Protein AF-X1FBV3-F1 (afdb_monomer)

Solvent-accessible surface area (backbone atoms only — not comparable to full-atom values): 6145 Å² total; per-residue (Å²): 111,69,70,59,51,52,53,52,50,52,49,52,60,64,45,45,65,58,47,49,44,56,64,50,51,47,46,50,50,56,68,66,55,77,53,103,41,75,65,45,53,52,48,51,52,45,51,52,27,36,48,49,34,66,75,54,71,84,72,79,75,61,78,66,41,61,50,29,55,56,13,52,54,52,49,52,51,52,51,50,51,53,54,48,53,56,50,46,56,52,51,51,51,50,51,54,50,50,46,44,50,40,41,77,69,62,57,80,56,132

Radius of gyration: 21.62 Å; Cα contacts (8 Å, |Δi|>4): 42; chains: 1; bounding box: 55×29×58 Å

Structure (mmCIF, N/CA/C/O backbone):
data_AF-X1FBV3-F1
#
_entry.id   AF-X1FBV3-F1
#
loop_
_atom_site.group_PDB
_atom_site.id
_atom_site.type_symbol
_atom_site.label_atom_id
_atom_site.label_alt_id
_atom_site.label_comp_id
_atom_site.label_asym_id
_atom_site.label_entity_id
_atom_site.label_seq_id
_atom_site.pdbx_PDB_ins_code
_atom_site.Cartn_x
_atom_site.Cartn_y
_atom_site.Cartn_z
_atom_site.occupancy
_atom_site.B_iso_or_equiv
_atom_site.auth_seq_id
_atom_site.auth_comp_id
_atom_site.auth_asym_id
_atom_site.auth_atom_id
_atom_site.pdbx_PDB_model_num
ATOM 1 N N . ARG A 1 1 ? 29.306 -12.106 0.636 1.00 75.19 1 ARG A N 1
ATOM 2 C CA . ARG A 1 1 ? 28.400 -12.016 1.814 1.00 75.19 1 ARG A CA 1
ATOM 3 C C . ARG A 1 1 ? 28.328 -10.590 2.372 1.00 75.19 1 ARG A C 1
ATOM 5 O O . ARG A 1 1 ? 27.243 -10.035 2.365 1.00 75.19 1 ARG A O 1
ATOM 12 N N . ILE A 1 2 ? 29.453 -9.968 2.745 1.00 89.44 2 ILE A N 1
ATOM 13 C CA . ILE A 1 2 ? 29.523 -8.576 3.250 1.00 89.44 2 ILE A CA 1
ATOM 14 C C . ILE A 1 2 ? 28.933 -7.513 2.291 1.00 89.44 2 ILE A C 1
ATOM 16 O O . ILE A 1 2 ? 28.123 -6.716 2.754 1.00 89.44 2 ILE A O 1
ATOM 20 N N . PRO A 1 3 ? 29.223 -7.507 0.971 1.00 88.62 3 PRO A N 1
ATOM 21 C CA . PRO A 1 3 ? 28.668 -6.476 0.083 1.00 88.62 3 PRO A CA 1
ATOM 22 C C . PRO A 1 3 ? 27.142 -6.559 -0.058 1.00 88.62 3 PRO A C 1
ATOM 24 O O . PRO A 1 3 ? 26.469 -5.538 -0.090 1.00 88.62 3 PRO A O 1
ATOM 27 N N . ILE A 1 4 ? 26.573 -7.769 -0.051 1.00 89.56 4 ILE A N 1
ATOM 28 C CA . ILE A 1 4 ? 25.115 -7.962 -0.079 1.00 89.56 4 ILE A CA 1
ATOM 29 C C . ILE A 1 4 ? 24.492 -7.472 1.234 1.00 89.56 4 ILE A C 1
ATOM 31 O O . ILE A 1 4 ? 23.474 -6.791 1.204 1.00 89.56 4 ILE A O 1
ATOM 35 N N . ALA A 1 5 ? 25.121 -7.756 2.380 1.00 88.75 5 ALA A N 1
ATOM 36 C CA . ALA A 1 5 ? 24.653 -7.268 3.677 1.00 88.75 5 ALA A CA 1
ATOM 37 C C . ALA A 1 5 ? 24.673 -5.730 3.764 1.00 88.75 5 ALA A C 1
ATOM 39 O O . ALA A 1 5 ? 23.737 -5.143 4.299 1.00 88.75 5 ALA A O 1
ATOM 40 N N . PHE A 1 6 ? 25.686 -5.075 3.190 1.00 91.44 6 PHE A N 1
ATOM 41 C CA . PHE A 1 6 ? 25.767 -3.613 3.141 1.00 91.44 6 PHE A CA 1
ATOM 42 C C . PHE A 1 6 ? 24.681 -2.993 2.247 1.00 91.44 6 PHE A C 1
ATOM 44 O O . PHE A 1 6 ? 24.033 -2.021 2.635 1.00 91.44 6 PHE A O 1
ATOM 51 N N . VAL A 1 7 ? 24.424 -3.580 1.074 1.00 91.94 7 VAL A N 1
ATOM 52 C CA . VAL A 1 7 ? 23.371 -3.106 0.159 1.00 91.94 7 VAL A CA 1
ATOM 53 C C . VAL A 1 7 ? 21.980 -3.314 0.762 1.00 91.94 7 VAL A C 1
ATOM 55 O O . VAL A 1 7 ? 21.170 -2.392 0.775 1.00 91.94 7 VAL A O 1
ATOM 58 N N . VAL A 1 8 ? 21.705 -4.490 1.329 1.00 89.88 8 VAL A N 1
ATOM 59 C CA . VAL A 1 8 ? 20.408 -4.777 1.962 1.00 89.88 8 VAL A CA 1
ATOM 60 C C . VAL A 1 8 ? 20.212 -3.933 3.224 1.00 89.88 8 VAL A C 1
ATOM 62 O O . VAL A 1 8 ? 19.130 -3.390 3.422 1.00 89.88 8 VAL A O 1
ATOM 65 N N . GLY A 1 9 ? 21.251 -3.770 4.050 1.00 91.31 9 GLY A N 1
ATOM 66 C CA . GLY A 1 9 ? 21.197 -2.951 5.263 1.00 91.31 9 GLY A CA 1
ATOM 67 C C . GLY A 1 9 ? 20.982 -1.464 4.977 1.00 91.31 9 GLY A C 1
ATOM 68 O O . GLY A 1 9 ? 20.143 -0.834 5.618 1.00 91.31 9 GLY A O 1
ATOM 69 N N . SER A 1 10 ? 21.677 -0.910 3.979 1.00 90.75 10 SER A N 1
ATOM 70 C CA . SER A 1 10 ? 21.494 0.491 3.571 1.00 90.75 10 SER A CA 1
ATOM 71 C C . SER A 1 10 ? 20.118 0.737 2.946 1.00 90.75 10 SER A C 1
ATOM 73 O O . SER A 1 10 ? 19.473 1.733 3.275 1.00 90.75 10 SER A O 1
ATOM 75 N N . TYR A 1 11 ? 19.620 -0.193 2.124 1.00 90.19 11 TYR A N 1
ATOM 76 C CA . TYR A 1 11 ? 18.270 -0.113 1.564 1.00 90.19 11 TYR A CA 1
ATOM 77 C C . TYR A 1 11 ? 17.189 -0.217 2.645 1.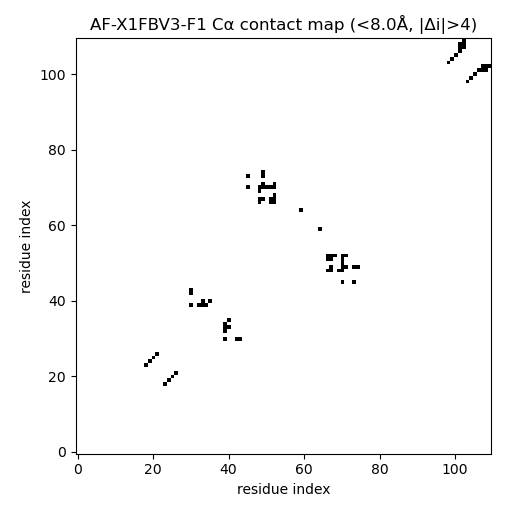00 90.19 11 TYR A C 1
ATOM 79 O O . TYR A 1 11 ? 16.279 0.610 2.686 1.00 90.19 11 TYR A O 1
ATOM 87 N N . ALA A 1 12 ? 17.311 -1.184 3.560 1.00 86.94 12 ALA A N 1
ATOM 88 C CA . ALA A 1 12 ? 16.391 -1.334 4.682 1.00 86.94 12 ALA A CA 1
ATOM 89 C C . ALA A 1 12 ? 16.359 -0.057 5.537 1.00 86.94 12 ALA A C 1
ATOM 91 O O . ALA A 1 12 ? 15.277 0.468 5.790 1.00 86.94 12 ALA A O 1
ATOM 92 N N . GLY A 1 13 ? 17.524 0.505 5.881 1.00 87.94 13 GLY A N 1
ATOM 93 C CA . GLY A 1 13 ? 17.632 1.763 6.624 1.00 87.94 13 GLY A CA 1
ATOM 94 C C . GLY A 1 13 ? 16.962 2.947 5.918 1.00 87.94 13 GLY A C 1
ATOM 95 O O . GLY A 1 13 ? 16.155 3.647 6.528 1.00 87.94 13 GLY A O 1
ATOM 96 N N . MET A 1 14 ? 17.228 3.137 4.621 1.00 91.56 14 MET A N 1
ATOM 97 C CA . MET A 1 14 ? 16.596 4.201 3.828 1.00 91.56 14 MET A CA 1
ATOM 98 C C . MET A 1 14 ? 15.087 4.009 3.652 1.00 91.56 14 MET A C 1
ATOM 100 O O . MET A 1 14 ? 14.363 4.993 3.549 1.00 91.56 14 MET A O 1
ATOM 104 N N . SER A 1 15 ? 14.599 2.768 3.629 1.00 89.81 15 SER A N 1
ATOM 105 C CA . SER A 1 15 ? 13.177 2.477 3.417 1.00 89.81 15 SER A CA 1
ATOM 106 C C . SER A 1 15 ? 12.297 2.741 4.641 1.00 89.81 15 SER A C 1
ATOM 108 O O . SER A 1 15 ? 11.090 2.923 4.479 1.00 89.81 15 SER A O 1
ATOM 110 N N . ILE A 1 16 ? 12.871 2.805 5.850 1.00 88.62 16 ILE A N 1
ATOM 111 C CA . ILE A 1 16 ? 12.112 2.954 7.100 1.00 88.62 16 ILE A CA 1
ATOM 112 C C . ILE A 1 16 ? 11.367 4.293 7.128 1.00 88.62 16 ILE A C 1
ATOM 114 O O . ILE A 1 16 ? 10.139 4.287 7.127 1.00 88.62 16 ILE A O 1
ATOM 118 N N . SER A 1 17 ? 12.059 5.437 7.092 1.00 90.06 17 SER A N 1
ATOM 119 C CA . SER A 1 17 ? 11.392 6.748 7.209 1.00 90.06 17 SER A CA 1
ATOM 120 C C . SER A 1 17 ? 10.301 6.985 6.152 1.00 90.06 17 SER A C 1
ATOM 122 O O . SER A 1 17 ? 9.190 7.358 6.535 1.00 90.06 17 SER A O 1
ATOM 124 N N . PRO A 1 18 ? 10.533 6.703 4.854 1.00 89.19 18 PRO A N 1
ATOM 125 C CA . PRO A 1 18 ? 9.494 6.816 3.835 1.00 89.19 18 PRO A CA 1
ATOM 126 C C . PRO A 1 18 ? 8.319 5.867 4.078 1.00 89.19 18 PRO A C 1
ATOM 128 O O . PRO A 1 18 ? 7.173 6.263 3.891 1.00 89.19 18 PRO A O 1
ATOM 131 N N . SER A 1 19 ? 8.573 4.634 4.532 1.00 88.25 19 SER A N 1
ATOM 132 C CA . SER A 1 19 ? 7.503 3.670 4.818 1.00 88.25 19 SER A CA 1
ATOM 133 C C . SER A 1 19 ? 6.658 4.096 6.014 1.00 88.25 19 SER A C 1
ATOM 135 O O . SER A 1 19 ? 5.441 3.950 5.977 1.00 88.25 19 SER A O 1
ATOM 137 N N . PHE A 1 20 ? 7.272 4.642 7.064 1.00 87.56 20 PHE A N 1
ATOM 138 C CA . PHE A 1 20 ? 6.543 5.197 8.206 1.00 87.56 20 PHE A CA 1
ATOM 139 C C . PHE A 1 20 ? 5.693 6.400 7.783 1.00 87.56 20 PHE A C 1
ATOM 141 O O . PHE A 1 20 ? 4.512 6.476 8.126 1.00 87.56 20 PHE A O 1
ATOM 148 N N . GLN A 1 21 ? 6.261 7.310 6.991 1.00 89.94 21 GLN A N 1
ATOM 149 C CA . GLN A 1 21 ? 5.537 8.471 6.480 1.00 89.94 21 GLN A CA 1
ATOM 150 C C . GLN A 1 21 ? 4.363 8.074 5.580 1.00 89.94 21 GLN A C 1
ATOM 152 O O . GLN A 1 21 ? 3.241 8.525 5.805 1.00 89.94 21 GLN A O 1
ATOM 157 N N . ALA A 1 22 ? 4.590 7.187 4.614 1.00 87.00 22 ALA A N 1
ATOM 158 C CA . ALA A 1 22 ? 3.565 6.775 3.663 1.00 87.00 22 ALA A CA 1
ATOM 159 C C . ALA A 1 22 ? 2.479 5.895 4.300 1.00 87.00 22 ALA A C 1
ATOM 161 O O . ALA A 1 22 ? 1.294 6.099 4.047 1.00 87.00 22 ALA A O 1
ATOM 162 N N . ASN A 1 23 ? 2.856 4.923 5.136 1.00 88.31 23 ASN A N 1
ATOM 163 C CA . ASN A 1 23 ? 1.898 3.941 5.648 1.00 88.31 23 ASN A CA 1
ATOM 164 C C . ASN A 1 23 ? 1.189 4.389 6.927 1.00 88.31 23 ASN A C 1
ATOM 166 O O . ASN A 1 23 ? 0.056 3.978 7.148 1.00 88.31 23 ASN A O 1
ATOM 170 N N . ILE A 1 24 ? 1.828 5.198 7.780 1.00 86.88 24 ILE A N 1
ATOM 171 C CA . ILE A 1 24 ? 1.232 5.624 9.055 1.00 86.88 24 ILE A CA 1
ATOM 172 C C . ILE A 1 24 ? 0.725 7.056 8.947 1.00 86.88 24 ILE A C 1
ATOM 174 O O . ILE A 1 24 ? -0.468 7.297 9.134 1.00 86.88 24 ILE A O 1
ATOM 178 N N . PHE A 1 25 ? 1.602 8.010 8.629 1.00 88.75 25 PHE A N 1
ATOM 179 C CA . PHE A 1 25 ? 1.235 9.426 8.677 1.00 88.75 25 PHE A CA 1
ATOM 180 C C . PHE A 1 25 ? 0.246 9.812 7.576 1.00 88.75 25 PHE A C 1
ATOM 182 O O . PHE A 1 25 ? -0.800 10.387 7.882 1.00 88.75 25 PHE A O 1
ATOM 189 N N . GLU A 1 26 ? 0.516 9.454 6.320 1.00 88.50 26 GLU A N 1
ATOM 190 C CA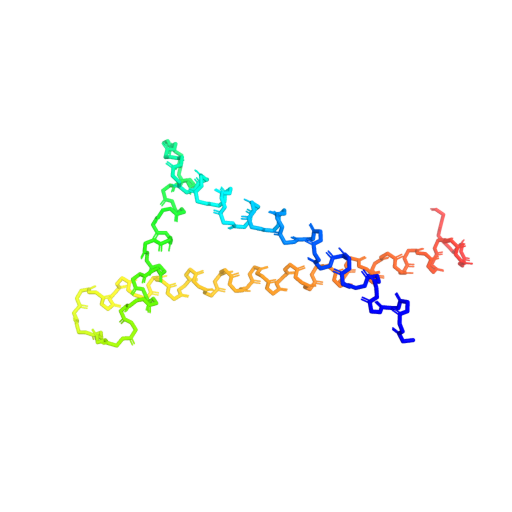 . GLU A 1 26 ? -0.384 9.788 5.210 1.00 88.50 26 GLU A CA 1
ATOM 191 C C . GLU A 1 26 ? -1.720 9.037 5.291 1.00 88.50 26 GLU A C 1
ATOM 193 O O . GLU A 1 26 ? -2.769 9.646 5.091 1.00 88.50 26 GLU A O 1
ATOM 198 N N . GLN A 1 27 ? -1.730 7.759 5.687 1.00 85.56 27 GLN A N 1
ATOM 199 C CA . GLN A 1 27 ? -2.987 7.013 5.869 1.00 85.56 27 GLN A CA 1
ATOM 200 C C . GLN A 1 27 ? -3.843 7.580 7.013 1.00 85.56 27 GLN A C 1
ATOM 202 O O . GLN A 1 27 ? -5.065 7.711 6.882 1.00 85.56 27 GLN A O 1
ATOM 207 N N . THR A 1 28 ? -3.213 7.984 8.123 1.00 86.62 28 THR A N 1
ATOM 208 C CA . THR A 1 28 ? -3.919 8.626 9.245 1.00 86.62 28 THR A CA 1
ATOM 209 C C . THR A 1 28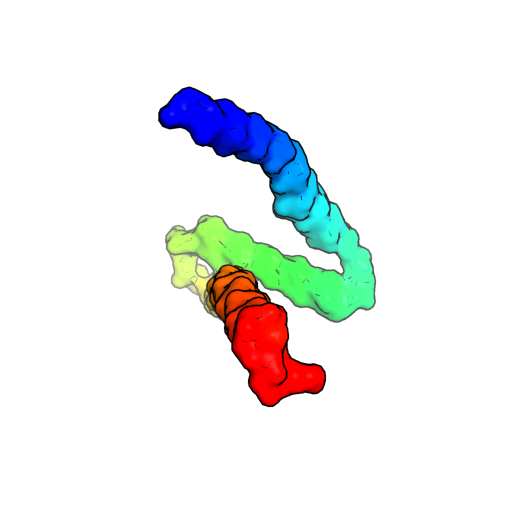 ? -4.471 9.984 8.827 1.00 86.62 28 THR A C 1
ATOM 211 O O . THR A 1 28 ? -5.642 10.278 9.066 1.00 86.62 28 THR A O 1
ATOM 214 N N . ARG A 1 29 ? -3.664 10.797 8.137 1.00 85.06 29 ARG A N 1
ATOM 215 C CA . ARG A 1 29 ? -4.090 12.096 7.607 1.00 85.06 29 ARG A CA 1
ATOM 216 C C . ARG A 1 29 ? -5.245 11.951 6.617 1.00 85.06 29 ARG A C 1
ATOM 218 O O . ARG A 1 29 ? -6.210 12.707 6.704 1.00 85.06 29 ARG A O 1
ATOM 225 N N . SER A 1 30 ? -5.166 10.979 5.712 1.00 82.25 30 SER A N 1
ATOM 226 C CA . SER A 1 30 ? -6.215 10.688 4.732 1.00 82.25 30 SER A CA 1
ATOM 227 C C . SER A 1 30 ? -7.524 10.277 5.407 1.00 82.25 30 SER A C 1
ATOM 229 O O . SER A 1 30 ? -8.588 10.742 5.005 1.00 82.25 30 SER A O 1
ATOM 231 N N . THR A 1 31 ? -7.450 9.492 6.484 1.00 82.00 31 THR A N 1
ATOM 232 C CA . THR A 1 31 ? -8.632 9.083 7.260 1.00 82.00 31 THR A CA 1
ATOM 233 C C . THR A 1 31 ? -9.242 10.251 8.047 1.00 82.00 31 THR A C 1
ATOM 235 O O . THR A 1 31 ? -10.461 10.333 8.178 1.00 82.00 31 THR A O 1
ATOM 238 N N . LEU A 1 32 ? -8.414 11.176 8.550 1.00 80.19 32 LEU A N 1
ATOM 239 C CA . LEU A 1 32 ? -8.861 12.358 9.300 1.00 80.19 32 LEU A CA 1
ATOM 240 C C . LEU A 1 32 ? -9.440 13.467 8.414 1.00 80.19 32 LEU A C 1
ATOM 242 O O . LEU A 1 32 ? -10.215 14.292 8.899 1.00 80.19 32 LEU A O 1
ATOM 246 N N . HIS A 1 33 ? -9.076 13.514 7.132 1.00 78.69 33 HIS A N 1
ATOM 247 C CA . HIS A 1 33 ? -9.618 14.491 6.197 1.00 78.69 33 HIS A CA 1
ATOM 248 C C . HIS A 1 33 ? -11.063 14.124 5.819 1.00 78.69 33 HIS A C 1
ATOM 250 O O . HIS A 1 33 ? -11.338 13.514 4.781 1.00 78.69 33 HIS A O 1
ATOM 256 N N . ILE A 1 34 ? -12.004 14.516 6.680 1.00 66.62 34 ILE A N 1
ATOM 257 C CA . ILE A 1 34 ? -13.442 14.322 6.482 1.00 66.62 34 ILE A CA 1
ATOM 258 C C . ILE A 1 34 ? -13.923 15.325 5.429 1.00 66.62 34 ILE A C 1
ATOM 260 O O . ILE A 1 34 ? -14.373 16.427 5.731 1.00 66.62 34 ILE A O 1
ATOM 264 N N . ALA A 1 35 ? -13.806 14.940 4.162 1.00 71.31 35 ALA A N 1
ATOM 265 C CA . ALA A 1 35 ? -14.559 15.570 3.089 1.00 71.31 35 ALA A CA 1
ATOM 266 C C . ALA A 1 35 ? -15.986 14.997 3.075 1.00 71.31 35 ALA A C 1
ATOM 268 O O . ALA A 1 35 ? -16.186 13.821 3.383 1.00 71.31 35 ALA A O 1
ATOM 269 N N . LEU A 1 36 ? -16.979 15.791 2.658 1.00 75.62 36 LEU A N 1
ATOM 270 C CA . LEU A 1 36 ? -18.363 15.340 2.425 1.00 75.62 36 LEU A CA 1
ATOM 271 C C . LEU A 1 36 ? -18.473 14.493 1.139 1.00 75.62 36 LEU A C 1
ATOM 273 O O . LEU A 1 36 ? -19.315 14.738 0.280 1.00 75.62 36 LEU A O 1
ATOM 277 N N . SER A 1 37 ? -17.579 13.519 0.978 1.00 81.00 37 SER A N 1
ATOM 278 C CA . SER A 1 37 ? -17.562 12.577 -0.136 1.00 81.00 37 SER A CA 1
ATOM 279 C C . SER A 1 37 ? -17.997 11.200 0.346 1.00 81.00 37 SER A C 1
ATOM 281 O O . SER A 1 37 ? -17.629 10.766 1.441 1.00 81.00 37 SER A O 1
ATOM 283 N N . ILE A 1 38 ? -18.742 10.482 -0.495 1.00 81.81 38 ILE A N 1
ATOM 284 C CA . ILE A 1 38 ? -19.221 9.128 -0.196 1.00 81.81 38 ILE A CA 1
ATOM 285 C C . ILE A 1 38 ? -18.057 8.185 0.153 1.00 81.81 38 ILE A C 1
ATOM 287 O O . ILE A 1 38 ? -18.169 7.355 1.054 1.00 81.81 38 ILE A O 1
ATOM 291 N N . SER A 1 39 ? -16.903 8.376 -0.493 1.00 82.75 39 SER A N 1
ATOM 292 C CA . SER A 1 39 ? -15.696 7.579 -0.275 1.00 82.75 39 SER A CA 1
ATOM 293 C C . SER A 1 39 ? -15.115 7.779 1.125 1.00 82.75 39 SER A C 1
ATOM 295 O O . SER A 1 39 ? -14.708 6.810 1.761 1.00 82.75 39 SER A O 1
ATOM 297 N N . SER A 1 40 ? -15.117 9.015 1.635 1.00 83.25 40 SER A N 1
ATOM 298 C CA . SER A 1 40 ? -14.636 9.326 2.987 1.00 83.25 40 SER A CA 1
ATOM 299 C C . SER A 1 40 ? -15.517 8.667 4.052 1.00 83.25 40 SER A C 1
ATOM 301 O O . SER A 1 40 ? -14.996 8.099 5.009 1.00 83.25 40 SER A O 1
ATOM 303 N N . PHE A 1 41 ? -16.840 8.647 3.854 1.00 84.69 41 PHE A N 1
ATOM 304 C CA . PHE A 1 41 ? -17.765 7.943 4.749 1.00 84.69 41 PHE A CA 1
ATOM 305 C C . PHE A 1 41 ? -17.545 6.428 4.755 1.00 84.69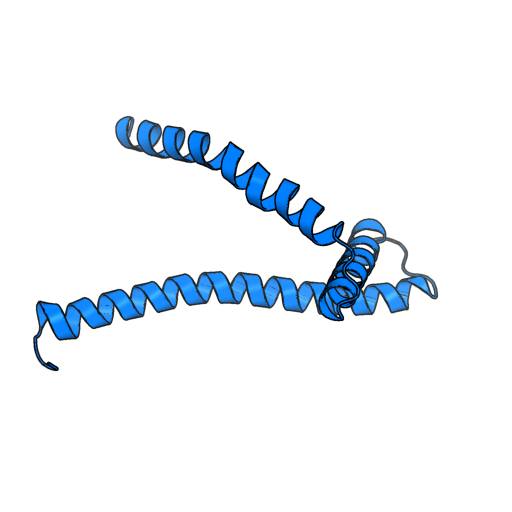 41 PHE A C 1
ATOM 307 O O . PHE A 1 41 ? -17.489 5.824 5.826 1.00 84.69 41 PHE A O 1
ATOM 314 N N . ILE A 1 42 ? -17.382 5.818 3.577 1.00 86.75 42 ILE A N 1
ATOM 315 C CA . ILE A 1 42 ? -17.114 4.377 3.448 1.00 86.75 42 ILE A CA 1
ATOM 316 C C . ILE A 1 42 ? -15.793 4.010 4.132 1.00 86.75 42 ILE A C 1
ATOM 318 O O . ILE A 1 42 ? -15.742 3.012 4.848 1.00 86.75 42 ILE A O 1
ATOM 322 N N . MET A 1 43 ? -14.750 4.828 3.961 1.00 86.38 43 MET A N 1
ATOM 323 C CA . MET A 1 43 ? -13.451 4.621 4.610 1.00 86.38 43 MET A CA 1
ATOM 324 C C . MET A 1 43 ? -13.558 4.691 6.134 1.00 86.38 43 MET A C 1
ATOM 326 O O . MET A 1 43 ? -13.127 3.764 6.814 1.00 86.38 43 MET A O 1
ATOM 330 N N . ILE A 1 44 ? -14.177 5.739 6.684 1.00 86.50 44 ILE A N 1
ATOM 331 C CA . ILE A 1 44 ? -14.337 5.904 8.140 1.00 86.50 44 ILE A CA 1
ATOM 332 C C . ILE A 1 44 ? -15.152 4.751 8.729 1.00 86.50 44 ILE A C 1
ATOM 334 O O . ILE A 1 44 ? -14.759 4.154 9.733 1.00 86.50 44 ILE A O 1
ATOM 338 N N . PHE A 1 45 ? -16.265 4.395 8.086 1.00 86.88 45 PHE A N 1
ATOM 339 C CA . PHE A 1 45 ? -17.102 3.286 8.528 1.00 86.88 45 PHE A CA 1
ATOM 340 C C . PHE A 1 45 ? -16.364 1.940 8.441 1.00 86.88 45 PHE A C 1
ATOM 342 O O . PHE A 1 45 ? -16.417 1.138 9.376 1.00 86.88 45 PHE A O 1
ATOM 349 N N . GLY A 1 46 ? -15.617 1.710 7.360 1.00 85.69 46 GLY A N 1
ATOM 350 C CA . GLY A 1 46 ? -14.755 0.542 7.193 1.00 85.69 46 GLY A CA 1
ATOM 351 C C . GLY A 1 46 ? -13.700 0.443 8.296 1.00 85.69 46 GLY A C 1
ATOM 352 O O . GLY A 1 46 ? -13.569 -0.604 8.925 1.00 85.69 46 GLY A O 1
ATOM 353 N N . VAL A 1 47 ? -13.006 1.539 8.614 1.00 86.94 47 VAL A N 1
ATOM 354 C CA . VAL A 1 47 ? -11.998 1.576 9.687 1.00 86.94 47 VAL A CA 1
ATOM 355 C C . VAL A 1 47 ? -12.627 1.280 11.049 1.00 86.94 47 VAL A C 1
ATOM 357 O O . VAL A 1 47 ? -12.130 0.414 11.767 1.00 86.94 47 VAL A O 1
ATOM 360 N N . ILE A 1 48 ? -13.747 1.924 11.395 1.00 85.38 48 ILE A N 1
ATOM 361 C CA . ILE A 1 48 ? -14.430 1.701 12.681 1.00 85.38 48 ILE A CA 1
ATOM 362 C C . ILE A 1 48 ? -14.898 0.247 12.807 1.00 85.38 48 ILE A C 1
ATOM 364 O O . ILE A 1 48 ? -14.630 -0.395 13.820 1.00 85.38 48 ILE A O 1
ATOM 368 N N . THR A 1 49 ? -15.562 -0.302 11.787 1.00 82.38 49 THR A N 1
ATOM 369 C CA . THR A 1 49 ? -16.059 -1.693 11.818 1.00 82.38 49 THR A CA 1
ATOM 370 C C . THR A 1 49 ? -14.925 -2.715 11.894 1.00 82.38 49 THR A C 1
ATOM 372 O O . THR A 1 49 ? -15.033 -3.701 12.625 1.00 82.38 49 THR A O 1
ATOM 375 N N . THR A 1 50 ? -13.811 -2.455 11.209 1.00 82.88 50 THR A N 1
ATOM 376 C CA . THR A 1 50 ? -12.612 -3.304 11.250 1.00 82.88 50 THR A CA 1
ATOM 377 C C . THR A 1 50 ? -11.932 -3.251 12.621 1.00 82.88 50 THR A C 1
ATOM 379 O O . THR A 1 50 ? -11.559 -4.291 13.165 1.00 82.88 50 THR A O 1
ATOM 382 N N . LEU A 1 51 ? -11.814 -2.063 13.224 1.00 83.19 51 LEU A N 1
ATOM 383 C CA . LEU A 1 51 ? -11.281 -1.905 14.581 1.00 83.19 51 LEU A CA 1
ATOM 384 C C . LEU A 1 51 ? -12.171 -2.589 15.616 1.00 83.19 51 LEU A C 1
ATOM 386 O O . LEU A 1 51 ? -11.651 -3.284 16.485 1.00 83.19 51 LEU A O 1
ATOM 390 N N . VAL A 1 52 ? -13.495 -2.451 15.498 1.00 80.25 52 VAL A N 1
ATOM 391 C CA . VAL A 1 52 ? -14.449 -3.159 16.362 1.00 80.25 52 VAL A CA 1
ATOM 392 C C . VAL A 1 52 ? -14.241 -4.670 16.251 1.00 80.25 52 VAL A C 1
ATOM 394 O O . VAL A 1 52 ? -14.143 -5.329 17.280 1.00 80.25 52 VAL A O 1
ATOM 397 N N . TYR A 1 53 ? -14.076 -5.214 15.041 1.00 76.81 53 TYR A N 1
ATOM 398 C CA . TYR A 1 53 ? -13.794 -6.640 14.849 1.00 76.81 53 TYR A CA 1
ATOM 399 C C . TY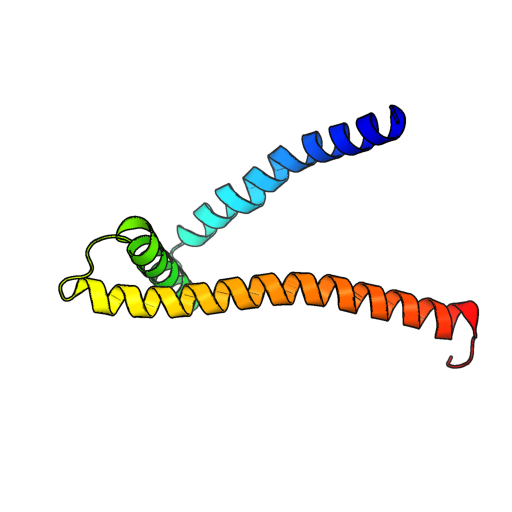R A 1 53 ? -12.479 -7.101 15.514 1.00 76.81 53 TYR A C 1
ATOM 401 O O . TYR A 1 53 ? -12.463 -8.128 16.195 1.00 76.81 53 TYR A O 1
ATOM 409 N N . PHE A 1 54 ? -11.376 -6.360 15.345 1.00 76.69 54 PHE A N 1
ATOM 410 C CA . PHE A 1 54 ? -10.065 -6.755 15.885 1.00 76.69 54 PHE A CA 1
ATOM 411 C C . PHE A 1 54 ? -9.932 -6.541 17.399 1.00 76.69 54 PHE A C 1
ATOM 413 O O . PHE A 1 54 ? -9.379 -7.401 18.084 1.00 76.69 54 PHE A O 1
ATOM 420 N N . PHE A 1 55 ? -10.433 -5.426 17.938 1.00 73.69 55 PHE A N 1
ATOM 421 C CA . PHE A 1 55 ? -10.329 -5.123 19.371 1.00 73.69 55 PHE A CA 1
ATOM 422 C C . PHE A 1 55 ? -11.331 -5.918 20.217 1.00 73.69 55 PHE A C 1
ATOM 424 O O . PHE A 1 55 ? -10.981 -6.347 21.314 1.00 73.69 55 PHE A O 1
ATOM 431 N N . PHE A 1 56 ? -12.542 -6.188 19.715 1.00 66.12 56 PHE A N 1
ATOM 432 C CA . PHE A 1 56 ? -13.552 -6.989 20.427 1.00 66.12 56 PHE A CA 1
ATOM 433 C C . PHE A 1 56 ? -13.515 -8.483 20.065 1.00 66.12 56 PHE A C 1
ATOM 435 O O . PHE A 1 56 ? -14.517 -9.187 20.182 1.00 66.12 56 PHE A O 1
ATOM 442 N N . SER A 1 57 ? -12.347 -9.017 19.687 1.00 58.34 57 SER A N 1
ATOM 443 C CA . SER A 1 57 ? -12.196 -10.401 19.201 1.00 58.34 57 SER A CA 1
ATOM 444 C C . SER A 1 57 ? -12.578 -11.502 20.219 1.00 58.34 57 SER A C 1
ATOM 446 O O . SER A 1 57 ? -12.635 -12.680 19.867 1.00 58.34 57 SER A O 1
ATOM 448 N N . LYS A 1 58 ? -12.912 -11.158 21.472 1.00 56.19 58 LYS A N 1
ATOM 449 C CA . LYS A 1 58 ? -13.439 -12.098 22.475 1.00 56.19 58 LYS A CA 1
ATOM 450 C C . LYS A 1 58 ? -14.530 -11.493 23.369 1.00 56.19 58 LYS A C 1
ATOM 452 O O . LYS A 1 58 ? -14.262 -11.133 24.502 1.00 56.19 58 LYS A O 1
ATOM 457 N N . GLU A 1 59 ? -15.751 -11.407 22.845 1.00 50.97 59 GLU A N 1
ATOM 458 C CA . GLU A 1 59 ? -17.041 -11.765 23.481 1.00 50.97 59 GLU A CA 1
ATOM 459 C C . GLU A 1 59 ? -18.177 -11.197 22.616 1.00 50.97 59 GLU A C 1
ATOM 461 O O . GLU A 1 59 ? -18.701 -10.108 22.835 1.00 50.97 59 GLU A O 1
ATOM 466 N N . HIS A 1 60 ? -18.574 -11.938 21.581 1.00 52.56 60 HIS A N 1
ATOM 467 C CA . HIS A 1 60 ? -19.677 -11.526 20.713 1.00 52.56 60 HIS A CA 1
ATOM 468 C C . HIS A 1 60 ? -21.024 -11.970 21.303 1.00 52.56 60 HIS A C 1
ATOM 470 O O . HIS A 1 60 ? -21.611 -12.959 20.864 1.00 52.56 60 HIS A O 1
ATOM 476 N N . LYS A 1 61 ? -21.542 -11.230 22.290 1.00 49.09 61 LYS A N 1
ATOM 477 C CA . LYS A 1 61 ? -22.963 -11.287 22.678 1.00 49.09 61 LYS A CA 1
ATOM 478 C C . LYS A 1 61 ? -23.646 -9.951 22.352 1.00 49.09 61 LYS A C 1
ATOM 480 O O . LYS A 1 61 ? -23.304 -8.920 22.914 1.00 49.09 61 LYS A O 1
ATOM 485 N N . GLY A 1 62 ? -24.639 -9.975 21.454 1.00 61.97 62 GLY A N 1
ATOM 486 C CA . GLY A 1 62 ? -25.562 -8.852 21.210 1.00 61.97 62 GLY A CA 1
ATOM 487 C C . GLY A 1 62 ? -25.320 -8.023 19.936 1.00 61.97 62 GLY A C 1
ATOM 488 O O . GLY A 1 62 ? -24.767 -8.514 18.954 1.00 61.97 62 GLY A O 1
ATOM 489 N N . PHE A 1 63 ? -25.786 -6.763 19.937 1.00 55.44 63 PHE A N 1
ATOM 490 C CA . PHE A 1 63 ? -25.785 -5.821 18.795 1.00 55.44 63 PHE A CA 1
ATOM 491 C C . PHE A 1 63 ? -24.379 -5.580 18.203 1.00 55.44 63 PHE A C 1
ATOM 493 O O . PHE A 1 63 ? -24.240 -5.435 16.990 1.00 55.44 63 PHE A O 1
ATOM 500 N N . LEU A 1 64 ? -23.335 -5.674 19.037 1.00 55.75 64 LEU A N 1
ATOM 501 C CA . LEU A 1 64 ? -21.924 -5.641 18.627 1.00 55.75 64 LEU A CA 1
ATOM 502 C C . LEU A 1 64 ? -21.497 -6.831 17.743 1.00 55.75 64 LEU A C 1
ATOM 504 O O . LEU A 1 64 ? -20.579 -6.702 16.940 1.00 55.75 64 LEU A O 1
ATOM 508 N N . GLY A 1 65 ? -22.175 -7.981 17.820 1.00 57.66 65 GLY A N 1
ATOM 509 C CA . GLY A 1 65 ? -21.897 -9.129 16.946 1.00 57.66 65 GLY A CA 1
ATOM 510 C C . GLY A 1 65 ? -22.330 -8.912 15.494 1.00 57.66 65 GLY A C 1
ATOM 511 O O . GLY A 1 65 ? -21.693 -9.418 14.573 1.00 57.66 65 GLY A O 1
ATOM 512 N N . ARG A 1 66 ? -23.387 -8.120 15.260 1.00 59.09 66 ARG A N 1
ATOM 513 C CA . ARG A 1 66 ? -23.846 -7.804 13.895 1.00 59.09 66 ARG A CA 1
ATOM 514 C C . ARG A 1 66 ? -22.938 -6.793 13.198 1.00 59.09 66 ARG A C 1
ATOM 516 O O . ARG A 1 66 ? -22.705 -6.937 12.002 1.00 59.09 66 ARG A O 1
ATOM 523 N N . THR A 1 67 ? -22.399 -5.812 13.924 1.00 62.56 67 THR A N 1
ATOM 524 C CA . THR A 1 67 ? -21.426 -4.856 13.366 1.00 62.56 67 THR A CA 1
ATOM 525 C C . THR A 1 67 ? -20.073 -5.520 13.091 1.00 62.56 67 THR A C 1
ATOM 527 O O . THR A 1 67 ? -19.445 -5.209 12.079 1.00 62.56 67 THR A O 1
ATOM 530 N N . ALA A 1 68 ? -19.670 -6.507 13.899 1.00 62.03 68 ALA A N 1
ATOM 531 C CA . ALA A 1 68 ? -18.468 -7.309 13.660 1.00 62.03 68 ALA A CA 1
ATOM 532 C C . ALA A 1 68 ? -18.526 -8.116 12.347 1.00 62.03 68 ALA A C 1
ATOM 534 O O . ALA A 1 68 ? -17.527 -8.193 11.633 1.00 62.03 68 ALA A O 1
ATOM 535 N N . ASN A 1 69 ? -19.697 -8.643 11.966 1.00 68.31 69 ASN A N 1
ATOM 536 C CA . ASN A 1 69 ? -19.859 -9.361 10.694 1.00 68.31 69 ASN A CA 1
ATOM 537 C C . ASN A 1 69 ? -19.603 -8.474 9.467 1.00 68.31 69 ASN A C 1
ATOM 539 O O . ASN A 1 69 ? -19.066 -8.954 8.472 1.00 68.31 69 ASN A O 1
ATOM 543 N N . VAL A 1 70 ? -19.947 -7.182 9.528 1.00 75.38 70 VAL A N 1
ATOM 544 C CA . VAL A 1 70 ? -19.627 -6.229 8.451 1.00 75.38 70 VAL A CA 1
ATOM 545 C C . VAL A 1 70 ? -18.116 -5.990 8.380 1.00 75.38 70 VAL A C 1
ATOM 547 O 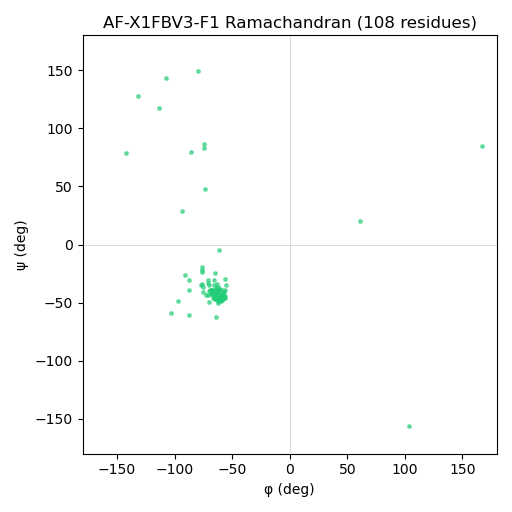O . VAL A 1 70 ? -17.554 -5.975 7.287 1.00 75.38 70 VAL A O 1
ATOM 550 N N . GLY A 1 71 ? -17.441 -5.910 9.532 1.00 75.56 71 GLY A N 1
ATOM 551 C CA . GLY A 1 71 ? -15.979 -5.831 9.608 1.00 75.56 71 GLY A CA 1
ATOM 552 C 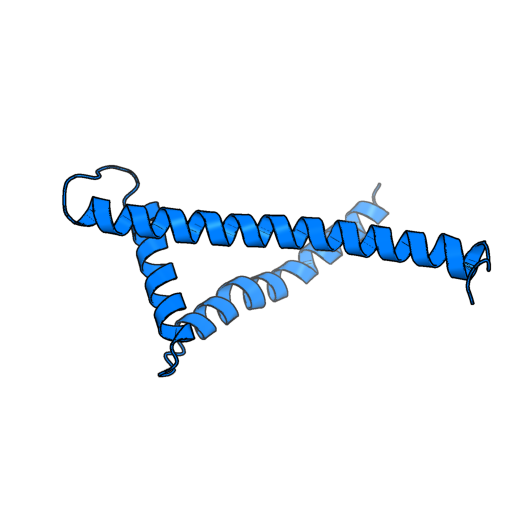C . GLY A 1 71 ? -15.275 -6.998 8.904 1.00 75.56 71 GLY A C 1
ATOM 553 O O . GLY A 1 71 ? -14.306 -6.775 8.185 1.00 75.56 71 GLY A O 1
ATOM 554 N N . ILE A 1 72 ? -15.802 -8.227 9.006 1.00 81.75 72 ILE A N 1
ATOM 555 C CA . ILE A 1 72 ? -15.249 -9.404 8.304 1.00 81.75 72 ILE A CA 1
ATOM 556 C C . ILE A 1 72 ? -15.228 -9.195 6.786 1.00 81.75 72 ILE A C 1
ATOM 558 O O . ILE A 1 72 ? -14.225 -9.493 6.140 1.00 81.75 72 ILE A O 1
ATOM 562 N N . TRP A 1 73 ? -16.303 -8.657 6.206 1.00 84.94 73 TRP A N 1
ATOM 563 C CA . TRP A 1 73 ? -16.366 -8.396 4.765 1.00 84.94 73 TRP A CA 1
ATOM 564 C C . TRP A 1 73 ? -15.337 -7.354 4.323 1.00 84.94 73 TRP A C 1
ATOM 566 O O . TRP A 1 73 ? -14.629 -7.579 3.341 1.00 84.94 73 TRP A O 1
ATOM 576 N N . PHE A 1 74 ? -15.195 -6.258 5.074 1.00 85.88 74 PHE A N 1
ATOM 577 C CA . PHE A 1 74 ? -14.157 -5.254 4.810 1.00 85.88 74 PHE A CA 1
ATOM 578 C C . PHE A 1 74 ? -12.750 -5.858 4.878 1.00 85.88 74 PHE A C 1
ATOM 580 O O . PHE A 1 74 ? -11.922 -5.594 4.005 1.00 85.88 74 PHE A O 1
ATOM 587 N N . ILE A 1 75 ? -12.501 -6.728 5.858 1.00 86.19 75 ILE A N 1
ATOM 588 C CA . ILE A 1 75 ? -11.221 -7.424 6.018 1.00 86.19 75 ILE A CA 1
ATOM 589 C C . ILE A 1 75 ? -10.948 -8.367 4.839 1.00 86.19 75 ILE A C 1
ATOM 591 O O . ILE A 1 75 ? -9.844 -8.360 4.297 1.00 86.19 75 ILE A O 1
ATOM 595 N N . MET A 1 76 ? -11.939 -9.149 4.401 1.00 90.56 76 MET A N 1
ATOM 596 C CA . MET A 1 76 ? -11.787 -10.049 3.250 1.00 90.56 76 MET A CA 1
ATOM 597 C C . MET A 1 76 ? -11.500 -9.283 1.955 1.00 90.56 76 MET A C 1
ATOM 599 O O . MET A 1 76 ? -10.636 -9.696 1.181 1.00 90.56 76 MET A O 1
ATOM 603 N N . ILE A 1 77 ? -12.164 -8.144 1.735 1.00 90.81 77 ILE A N 1
ATOM 604 C CA . ILE A 1 77 ? -11.910 -7.283 0.572 1.00 90.81 77 ILE A CA 1
ATOM 605 C C . ILE A 1 77 ? -10.496 -6.694 0.635 1.00 90.81 77 ILE A C 1
ATOM 607 O O . ILE A 1 77 ? -9.765 -6.759 -0.354 1.00 90.81 77 ILE A O 1
ATOM 611 N N . ALA A 1 78 ? -10.083 -6.165 1.790 1.00 87.81 78 ALA A N 1
ATOM 612 C CA . ALA A 1 78 ? -8.752 -5.589 1.971 1.00 87.81 78 ALA A CA 1
ATOM 613 C C . ALA A 1 78 ? -7.640 -6.631 1.760 1.00 87.81 78 ALA A C 1
ATOM 615 O O . ALA A 1 78 ? -6.666 -6.369 1.047 1.00 87.81 78 ALA A O 1
ATOM 616 N N . PHE A 1 79 ? -7.803 -7.837 2.313 1.00 87.50 79 PHE A N 1
ATOM 617 C CA . PHE A 1 79 ? -6.867 -8.933 2.072 1.00 87.50 79 PHE A CA 1
ATOM 618 C C . PHE A 1 79 ? -6.861 -9.365 0.607 1.00 87.50 79 PHE A C 1
ATOM 620 O O . PHE A 1 79 ? -5.783 -9.511 0.032 1.00 87.50 79 PHE A O 1
ATOM 627 N N . GLY A 1 80 ? -8.028 -9.502 -0.027 1.00 91.25 80 GLY A N 1
ATOM 628 C CA . GLY A 1 80 ? -8.133 -9.823 -1.451 1.00 91.25 80 GLY A CA 1
ATOM 629 C C . GLY A 1 80 ? -7.415 -8.806 -2.342 1.00 91.25 80 GLY A C 1
ATOM 630 O O . GLY A 1 80 ? -6.669 -9.194 -3.241 1.00 91.25 80 GLY A O 1
ATOM 631 N N . ALA A 1 81 ? -7.556 -7.511 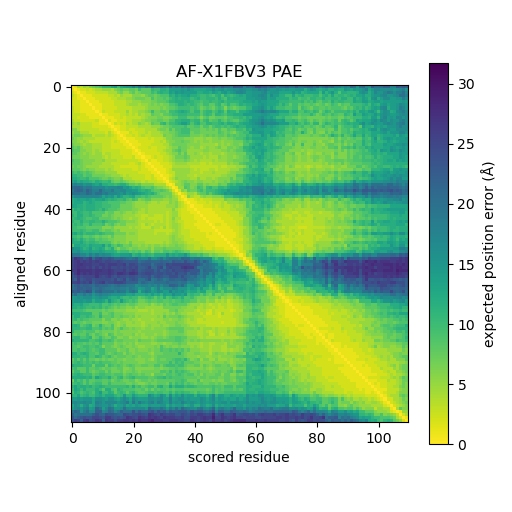-2.049 1.00 91.25 81 ALA A N 1
ATOM 632 C CA . ALA A 1 81 ? -6.853 -6.443 -2.755 1.00 91.25 81 ALA A CA 1
ATOM 633 C C . ALA A 1 81 ? -5.329 -6.516 -2.556 1.00 91.25 81 ALA A C 1
ATOM 635 O O . ALA A 1 81 ? -4.575 -6.374 -3.519 1.00 91.25 81 ALA A O 1
ATOM 636 N N . SER A 1 82 ? -4.866 -6.790 -1.332 1.00 88.75 82 SER A N 1
ATOM 637 C CA . SER A 1 82 ? -3.436 -6.940 -1.034 1.00 88.75 82 SER A CA 1
ATOM 638 C C . SER A 1 82 ? -2.820 -8.143 -1.760 1.00 88.75 82 SER A C 1
ATOM 640 O O . SER A 1 82 ? -1.788 -8.007 -2.426 1.00 88.75 82 SER A O 1
ATOM 642 N N . PHE A 1 83 ? -3.489 -9.302 -1.733 1.00 88.38 83 PHE A N 1
ATOM 643 C CA . PHE A 1 83 ? -3.074 -10.466 -2.518 1.00 88.38 83 PHE A CA 1
ATOM 644 C C . PHE A 1 83 ? -3.068 -10.149 -4.018 1.00 88.38 83 PHE A C 1
ATOM 646 O O . PHE A 1 83 ? -2.064 -10.403 -4.687 1.00 88.38 83 PHE A O 1
ATOM 653 N N . GLY A 1 84 ? -4.125 -9.514 -4.533 1.00 90.81 84 GLY A N 1
ATOM 654 C CA . GLY A 1 84 ? -4.225 -9.094 -5.932 1.00 90.81 84 GLY A CA 1
ATOM 655 C C . GLY A 1 84 ? -3.085 -8.171 -6.368 1.00 90.81 84 GLY A C 1
ATOM 656 O O . GLY A 1 84 ? -2.515 -8.377 -7.437 1.00 90.81 84 GLY A O 1
ATOM 657 N N . TYR A 1 85 ? -2.677 -7.222 -5.522 1.00 89.00 85 TYR A N 1
ATOM 658 C CA . TYR A 1 85 ? -1.553 -6.323 -5.802 1.00 89.00 85 TYR A CA 1
ATOM 659 C C . TYR A 1 85 ? -0.225 -7.081 -5.956 1.00 89.00 85 TYR A C 1
ATOM 661 O O . TYR A 1 85 ? 0.541 -6.838 -6.891 1.00 89.00 85 TYR A O 1
ATOM 669 N N . THR A 1 86 ? 0.041 -8.056 -5.082 1.00 90.25 86 THR A N 1
ATOM 670 C CA . THR A 1 86 ? 1.262 -8.874 -5.194 1.00 90.25 86 THR A CA 1
ATOM 671 C C . THR A 1 86 ? 1.248 -9.762 -6.437 1.00 90.25 86 THR A C 1
ATOM 673 O O . THR A 1 86 ? 2.267 -9.876 -7.123 1.00 90.25 86 THR A O 1
ATOM 676 N N . VAL A 1 87 ? 0.093 -10.343 -6.773 1.00 92.62 87 VAL A N 1
ATOM 677 C CA . VAL A 1 87 ? -0.094 -11.146 -7.987 1.00 92.62 87 VAL A CA 1
ATOM 678 C C . VAL A 1 87 ? 0.081 -10.275 -9.232 1.00 92.62 87 VAL A C 1
ATOM 680 O O . VAL A 1 87 ? 0.806 -10.666 -10.146 1.00 92.62 87 VAL A O 1
ATOM 683 N N . MET A 1 88 ? -0.474 -9.060 -9.237 1.00 93.38 88 MET A N 1
ATOM 684 C CA . MET A 1 88 ? -0.304 -8.085 -10.315 1.00 93.38 88 MET A CA 1
ATOM 685 C C . MET A 1 88 ? 1.171 -7.749 -10.541 1.00 93.38 88 MET A C 1
ATOM 687 O O . MET A 1 88 ? 1.614 -7.738 -11.686 1.00 93.38 88 MET A O 1
ATOM 691 N N . ALA A 1 89 ? 1.959 -7.540 -9.482 1.00 93.50 89 ALA A N 1
ATOM 692 C CA . ALA A 1 89 ? 3.392 -7.278 -9.617 1.00 93.50 89 ALA A CA 1
ATOM 693 C C . ALA A 1 89 ? 4.134 -8.442 -10.304 1.00 93.50 89 ALA A C 1
ATOM 695 O O . ALA A 1 89 ? 5.024 -8.221 -11.128 1.00 93.50 89 ALA A O 1
ATOM 696 N N . ARG A 1 90 ? 3.751 -9.691 -10.009 1.00 93.69 90 ARG A N 1
ATOM 697 C CA . ARG A 1 90 ? 4.344 -10.883 -10.639 1.00 93.69 90 ARG A CA 1
ATOM 698 C C . ARG A 1 90 ? 3.898 -11.062 -12.085 1.00 93.69 90 ARG A C 1
ATOM 700 O O . ARG A 1 90 ? 4.741 -11.329 -12.937 1.00 93.69 90 ARG A O 1
ATOM 707 N N . ILE A 1 91 ? 2.614 -10.866 -12.370 1.00 95.06 91 ILE A N 1
ATOM 708 C CA . ILE A 1 91 ? 2.075 -10.915 -13.734 1.00 95.06 91 ILE A CA 1
ATOM 709 C C . ILE A 1 91 ? 2.691 -9.801 -14.58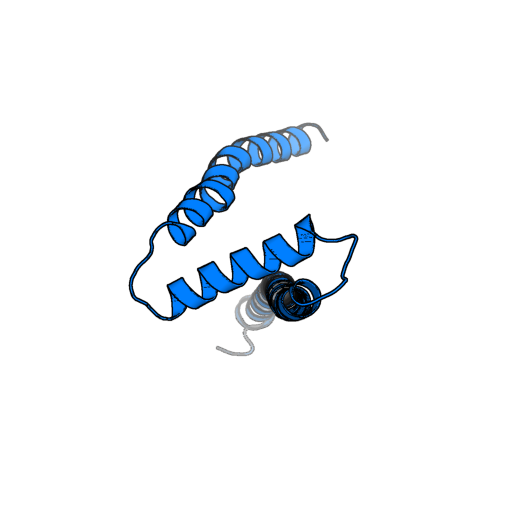8 1.00 95.06 91 ILE A C 1
ATOM 711 O O . ILE A 1 91 ? 3.117 -10.060 -15.707 1.00 95.06 91 ILE A O 1
ATOM 715 N N . SER A 1 92 ? 2.827 -8.591 -14.047 1.00 94.06 92 SER A N 1
ATOM 716 C CA . SER A 1 92 ? 3.483 -7.465 -14.720 1.00 94.06 92 SER A CA 1
ATOM 717 C C . SER A 1 92 ? 4.930 -7.797 -15.095 1.00 94.06 92 SER A C 1
ATOM 719 O O . SER A 1 92 ? 5.349 -7.584 -16.233 1.00 94.06 92 SER A O 1
ATOM 721 N N . LEU A 1 93 ? 5.680 -8.425 -14.181 1.00 94.25 93 LEU A N 1
ATOM 722 C CA . LEU A 1 93 ? 7.042 -8.870 -14.470 1.00 94.25 93 LEU A CA 1
ATOM 723 C C . LEU A 1 93 ? 7.075 -9.970 -15.544 1.00 94.25 93 LEU A C 1
ATOM 725 O O . LEU A 1 93 ? 7.927 -9.920 -16.430 1.00 94.25 93 LEU A O 1
ATOM 729 N N . LEU A 1 94 ? 6.148 -10.932 -15.493 1.00 95.06 94 LEU A N 1
ATOM 730 C CA . LEU A 1 94 ? 6.011 -11.986 -16.503 1.00 95.06 94 LEU A CA 1
ATOM 731 C C . LEU A 1 94 ? 5.733 -11.394 -17.891 1.00 95.06 94 LEU A C 1
ATOM 733 O O . LEU A 1 94 ? 6.407 -11.757 -18.851 1.00 95.06 94 LEU A O 1
ATOM 737 N N . ILE A 1 95 ? 4.791 -10.452 -17.985 1.00 92.94 95 ILE A N 1
ATOM 738 C CA . ILE A 1 95 ? 4.472 -9.730 -19.223 1.00 92.94 95 ILE A CA 1
ATOM 739 C C . ILE A 1 95 ? 5.710 -8.983 -19.723 1.00 92.94 95 ILE A C 1
ATOM 741 O O . ILE A 1 95 ? 6.059 -9.090 -20.895 1.00 92.94 95 ILE A O 1
ATOM 745 N N . GLY A 1 96 ? 6.425 -8.284 -18.839 1.00 93.50 96 GLY A N 1
ATOM 746 C CA . GLY A 1 96 ? 7.672 -7.603 -19.190 1.00 93.50 96 GLY A CA 1
ATOM 747 C C . GLY A 1 96 ? 8.743 -8.555 -19.734 1.00 93.50 96 GLY A C 1
ATOM 748 O O . GLY A 1 96 ? 9.434 -8.221 -20.694 1.00 93.50 96 GLY A O 1
ATOM 749 N N . ARG A 1 97 ? 8.868 -9.761 -19.167 1.00 93.50 97 ARG A N 1
ATOM 750 C CA . ARG A 1 97 ? 9.788 -10.793 -19.675 1.00 93.50 97 ARG A CA 1
ATOM 751 C C . ARG A 1 97 ? 9.332 -11.370 -21.015 1.00 93.50 97 ARG A C 1
ATOM 753 O O . ARG A 1 97 ? 10.176 -11.585 -21.876 1.00 93.50 97 ARG A O 1
ATOM 760 N N . MET A 1 98 ? 8.033 -11.596 -21.200 1.00 92.12 98 MET A N 1
ATOM 761 C CA . MET A 1 98 ? 7.479 -12.096 -22.460 1.00 92.12 98 MET A CA 1
ATOM 762 C C . MET A 1 98 ? 7.651 -11.074 -23.587 1.00 92.12 98 MET A C 1
ATOM 764 O O . MET A 1 98 ? 8.055 -11.444 -24.684 1.00 92.12 98 MET A O 1
ATOM 768 N N . ASN A 1 99 ? 7.429 -9.786 -23.300 1.00 88.94 99 ASN A N 1
ATOM 769 C CA . ASN A 1 99 ? 7.683 -8.707 -24.252 1.00 88.94 99 ASN A CA 1
ATOM 770 C C . ASN A 1 99 ? 9.155 -8.666 -24.672 1.00 88.94 99 ASN A C 1
ATOM 772 O O . ASN A 1 99 ? 9.437 -8.688 -25.863 1.00 88.94 99 ASN A O 1
ATOM 776 N N . PHE A 1 100 ? 10.088 -8.702 -23.718 1.00 88.75 100 PHE A N 1
ATOM 777 C CA . PHE A 1 100 ? 11.518 -8.773 -24.033 1.00 88.75 100 PHE A CA 1
ATOM 778 C C . PHE A 1 100 ? 11.854 -9.984 -24.919 1.00 88.75 100 PHE A C 1
ATOM 780 O O . PHE A 1 100 ? 12.583 -9.872 -25.900 1.00 88.75 100 PHE A O 1
ATOM 787 N N . LEU A 1 101 ? 11.302 -11.157 -24.599 1.00 88.00 101 LEU A N 1
ATOM 788 C CA . LEU A 1 101 ? 11.618 -12.379 -25.332 1.00 88.00 101 LEU A CA 1
ATOM 789 C C . LEU A 1 101 ? 11.051 -12.369 -26.762 1.00 88.00 101 LEU A C 1
ATOM 791 O O . LEU A 1 101 ? 11.720 -12.838 -27.675 1.00 88.00 101 LEU A O 1
ATOM 795 N N . LEU A 1 102 ? 9.836 -11.847 -26.963 1.00 85.19 102 LEU A N 1
ATOM 796 C CA . LEU A 1 102 ? 9.139 -11.876 -28.254 1.00 85.19 102 LEU A CA 1
ATOM 797 C C . LEU A 1 102 ? 9.473 -10.682 -29.165 1.00 85.19 102 LEU A C 1
ATOM 799 O O . LEU A 1 102 ? 9.614 -10.887 -30.371 1.00 85.19 102 LEU A O 1
ATOM 803 N N . TYR A 1 103 ? 9.613 -9.475 -28.606 1.00 81.81 103 TYR A N 1
ATOM 804 C CA . TYR A 1 103 ? 9.944 -8.256 -29.356 1.00 81.81 103 TYR A CA 1
ATOM 805 C C . TYR A 1 103 ? 11.457 -8.068 -29.488 1.00 81.81 103 TYR A C 1
ATOM 807 O O . TYR A 1 103 ? 11.972 -8.067 -30.603 1.00 81.81 103 TYR A O 1
ATOM 815 N N . ASP A 1 104 ? 12.175 -7.946 -28.364 1.00 79.06 104 ASP A N 1
ATOM 816 C CA . ASP A 1 104 ? 13.595 -7.562 -28.380 1.00 79.06 104 ASP A CA 1
ATOM 817 C C . ASP A 1 104 ? 14.516 -8.716 -28.797 1.00 79.06 104 ASP A C 1
ATOM 819 O O . ASP A 1 104 ? 15.545 -8.488 -29.432 1.00 79.06 104 ASP A O 1
ATOM 823 N N . TRP A 1 105 ? 14.171 -9.955 -28.430 1.00 83.19 105 TRP A N 1
ATOM 824 C CA . TRP A 1 105 ? 15.028 -11.115 -28.688 1.00 83.19 105 TRP A CA 1
ATOM 825 C C . TRP A 1 105 ? 14.647 -11.899 -29.952 1.00 83.19 105 TRP A C 1
ATOM 827 O O . TRP A 1 105 ? 15.526 -12.184 -30.765 1.00 83.19 105 TRP A O 1
ATOM 837 N N . LEU A 1 106 ? 13.365 -12.246 -30.143 1.00 80.25 106 LEU A N 1
ATOM 838 C CA . LEU A 1 106 ? 12.917 -13.041 -31.301 1.00 80.25 106 LEU A CA 1
ATOM 839 C C . LEU A 1 106 ? 12.499 -12.202 -32.523 1.00 80.25 106 LEU A C 1
ATOM 841 O O . LEU A 1 106 ? 12.543 -12.715 -33.638 1.00 80.25 106 LEU A O 1
ATOM 845 N N . GLY A 1 107 ? 12.064 -10.949 -32.338 1.00 76.75 107 GLY A N 1
ATOM 846 C CA . GLY A 1 107 ? 11.638 -10.053 -33.424 1.00 76.75 107 GLY A CA 1
ATOM 847 C C . GLY A 1 107 ? 10.443 -10.548 -34.253 1.00 76.75 107 GLY A C 1
ATOM 848 O O . GLY A 1 107 ? 10.268 -10.122 -35.393 1.00 76.75 107 GLY A O 1
ATOM 849 N N . VAL A 1 108 ? 9.637 -11.474 -33.722 1.00 73.81 108 VAL A N 1
ATOM 850 C CA . VAL A 1 108 ? 8.559 -12.154 -34.473 1.00 73.81 108 VAL A CA 1
ATOM 851 C C . VAL A 1 108 ? 7.329 -11.266 -34.673 1.00 73.81 108 VAL A C 1
ATOM 853 O O . VAL A 1 108 ? 6.549 -11.486 -35.598 1.00 73.81 108 VAL A O 1
ATOM 856 N N . ILE A 1 109 ? 7.157 -10.244 -33.839 1.00 63.81 109 ILE A N 1
ATOM 857 C CA . ILE A 1 109 ? 6.068 -9.271 -33.939 1.00 63.81 109 ILE A CA 1
ATOM 858 C C . ILE A 1 109 ? 6.711 -7.892 -33.818 1.00 63.81 109 ILE A C 1
ATOM 860 O O . ILE A 1 109 ? 7.512 -7.668 -32.912 1.00 63.81 109 ILE A O 1
ATOM 864 N N . LYS A 1 110 ? 6.420 -7.015 -34.779 1.00 57.31 110 LYS A N 1
ATOM 865 C CA . LYS A 1 110 ? 6.977 -5.664 -34.866 1.00 57.31 110 LYS A CA 1
ATOM 866 C C . LYS A 1 110 ? 6.063 -4.658 -34.186 1.00 57.31 110 LYS A C 1
ATOM 868 O O . LYS A 1 110 ? 4.832 -4.798 -34.364 1.00 57.31 110 LYS A O 1
#

pLDDT: mean 82.15, std 11.29, range [49.09, 95.06]

Organism: NCBI:txid412755

Foldseek 3Di:
DVVVCVVVVVVVVVVVVVCCCVVPVVVVVLLPPDDPDPVNVVSVLLVVLLCLLVVPVPDDDPPSVVSVVVNVVSVVVVVVVVVVVVVCVVVVVVVVVVCCCVCVNVVVDD

Mean predicted aligned error: 9.57 Å

Secondary structure (DSSP, 8-state):
-HHHHHHHHHHHHHHHHHHHIIIIIIHHHHHH---S-HHHHHHHHHHHHHHHHHHT-S---SHHHHHHHHHHHHHHHHHHHHHHHHHHHHHHHHHHHHHIIIIIIS----

Sequence (110 aa):
RIPIAFVVGSYAGMSISPSFQANIFEQTRSTLHIALSISSFIMIFGVITTLVYFFFSKEHKGFLGRTANVGIWFIMIAFGASFGYTVMARISLLIGRMNFLLYDWLGVIK